Protein 5H1X (pdb70)

B-factor: mean 54.65, std 11.71, range [29.02, 98.21]

Organism: Rattus norvegicus (NCBI:txid10116)

InterPro domains:
  IPR007758 Nucleoporin, NSP1-like, C-terminal [PF05064] (326-432)
  IPR026010 Nucleoporin NSP1/NUP62 [PTHR12084] (1-517)

Solvent-accessible surface area: 10470 Å² total; per-residue (Å²): 184,73,64,84,34,124,56,4,101,91,3,20,115,95,2,86,52,11,86,152,49,1,81,98,1,63,115,18,5,146,94,0,34,107,56,1,71,129,2,56,92,97,57,173,119,150,141,159,135,72,145,65,158,46,7,120,89,10,16,113,83,0,72,40,8,50,160,29,1,94,98,4,63,116,31,11,127,124,0,44,100,57,2,84,124,10,66,60,76,6,103,98,81,52,112,144,137,60,1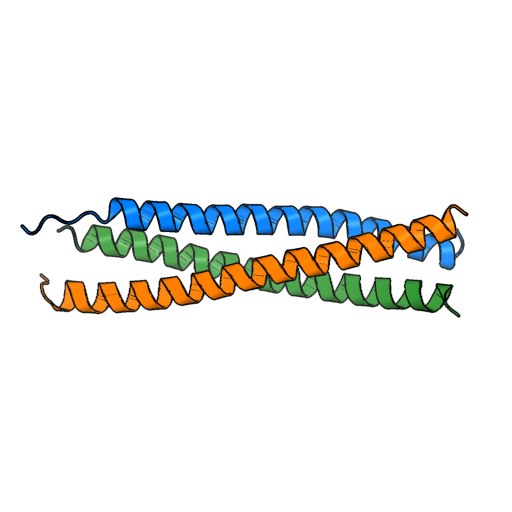83,79,73,136,58,161,38,19,110,77,2,27,113,69,8,67,50,0,86,151,40,0,74,124,4,66,130,55,7,150,101,1,32,104,54,0,68,128,0,68,47,31,8,134,123,64,112,181

GO terms:
  GO:0031965 nuclear membrane (C, IDA)
  GO:0005642 annulate lamellae (C, IDA)
  GO:0042306 regulation of protein import into nucleus (P, IDA)
  GO:0032991 protein-containing complex (C, IDA)
  GO:0007283 spermatogenesis (P, IEP)
  GO:0006606 protein import into nucleus (P, IMP)
  GO:0005515 protein binding (F, IPI)
  GO:0044877 protein-containing complex binding (F, IPI)
  GO:0019894 kinesin binding (F, IPI)
  GO:0005643 nuclear pore (C, IDA)
  GO:0017056 structural constituent of nuclear pore (F, IDA)
  GO:0005635 nuclear envelope (C, EXP)

Sequence (146 aa):
MNAWDRTLIENGEKITSLHREVEKVKLDQKRLDQELDFILSQQKELEDNAWDRTLIENGEKITSLHREVEKVKLDQKRLDQELDFILSQQKELEDLLSPNAWDRTLIENGEKITSLHREVEKVKLDQKRLDQELDFILSQQKELED

Structure (mmCIF, N/CA/C/O backbone):
data_5H1X
#
_entry.id   5H1X
#
_cell.length_a   30.982
_cell.length_b   97.563
_cell.length_c   31.502
_cell.angle_alpha   90.000
_cell.angle_beta   112.850
_cell.angle_gamma   90.000
#
_symmetry.space_group_name_H-M   'P 1 21 1'
#
loop_
_entity.id
_entity.type
_entity.pdbx_description
1 polymer 'Nuclear pore glycoprotein p62'
2 water water
#
loop_
_atom_site.group_PDB
_atom_site.id
_atom_site.type_symbol
_atom_site.label_atom_id
_atom_site.label_alt_id
_atom_site.label_comp_id
_atom_site.label_asym_id
_atom_site.label_entity_id
_atom_site.label_seq_id
_atom_site.pdbx_PDB_ins_code
_atom_site.Cartn_x
_atom_site.Cartn_y
_atom_site.Cartn_z
_atom_site.occupancy
_atom_site.B_iso_or_equiv
_atom_site.auth_seq_id
_atom_site.auth_comp_id
_atom_site.auth_asym_id
_atom_site.auth_atom_id
_atom_site.pdbx_PDB_model_num
ATOM 1 N N . MET A 1 1 ? 8.313 33.606 -7.846 1.00 59.02 -1 MET A N 1
ATOM 2 C CA . MET A 1 1 ? 7.793 32.242 -7.888 1.00 56.80 -1 MET A CA 1
ATOM 3 C C . MET A 1 1 ? 6.716 31.986 -6.827 1.00 55.87 -1 MET A C 1
ATOM 4 O O . MET A 1 1 ? 5.535 32.266 -7.047 1.00 50.70 -1 MET A O 1
ATOM 9 N N . ASN A 1 2 ? 7.133 31.424 -5.692 1.00 57.09 362 ASN A N 1
ATOM 10 C CA . ASN A 1 2 ? 6.246 31.180 -4.554 1.00 55.75 362 ASN A CA 1
ATOM 11 C C . ASN A 1 2 ? 5.620 32.487 -4.066 1.00 54.56 362 ASN A C 1
ATOM 12 O O . ASN A 1 2 ? 6.264 33.530 -4.121 1.00 51.60 362 ASN A O 1
ATOM 17 N N . ALA A 1 3 ? 4.385 32.419 -3.579 1.00 49.16 363 ALA A N 1
ATOM 18 C CA . ALA A 1 3 ? 3.699 33.565 -3.018 1.00 50.01 363 ALA A CA 1
ATOM 19 C C . ALA A 1 3 ? 4.512 34.179 -1.873 1.00 53.75 363 ALA A C 1
ATOM 20 O O . ALA A 1 3 ? 4.593 35.412 -1.746 1.00 45.71 363 ALA A O 1
ATOM 22 N N . TRP A 1 4 ? 5.131 33.328 -1.057 1.00 44.41 364 TRP A N 1
ATOM 23 C CA . TRP A 1 4 ? 6.035 33.819 -0.022 1.00 48.43 364 TRP A CA 1
ATOM 24 C C . TRP A 1 4 ? 7.161 34.694 -0.568 1.00 47.33 364 TRP A C 1
ATOM 25 O O . TRP A 1 4 ? 7.354 35.818 -0.111 1.00 48.91 364 TRP A O 1
ATOM 36 N N . ASP A 1 5 ? 7.916 34.164 -1.523 1.00 47.35 365 ASP A N 1
ATOM 37 C CA . ASP A 1 5 ? 8.997 34.913 -2.158 1.00 49.06 365 ASP A CA 1
ATOM 38 C C . ASP A 1 5 ? 8.502 36.240 -2.700 1.00 49.94 365 ASP A C 1
ATOM 39 O O . ASP A 1 5 ? 9.068 37.292 -2.403 1.00 43.03 365 ASP A O 1
ATOM 44 N N . ARG A 1 6 ? 7.430 36.170 -3.483 1.00 46.38 366 ARG A N 1
ATOM 45 C CA . ARG A 1 6 ? 6.967 37.309 -4.255 1.00 46.49 366 ARG A CA 1
ATOM 46 C C . ARG A 1 6 ? 6.521 38.454 -3.349 1.00 47.42 366 ARG A C 1
ATOM 47 O O . ARG A 1 6 ? 6.738 39.608 -3.678 1.00 43.80 366 ARG A O 1
ATOM 55 N N . THR A 1 7 ? 5.908 38.130 -2.215 1.00 45.44 367 THR A N 1
ATOM 56 C CA . THR A 1 7 ? 5.508 39.143 -1.254 1.00 45.81 367 THR A CA 1
ATOM 57 C C . THR A 1 7 ? 6.728 39.832 -0.647 1.00 47.69 367 THR A C 1
ATOM 58 O O . THR A 1 7 ? 6.756 41.062 -0.517 1.00 45.86 367 THR A O 1
ATOM 62 N N . LEU A 1 8 ? 7.740 39.043 -0.296 1.00 48.37 368 LEU A N 1
ATOM 63 C CA . LEU A 1 8 ? 9.017 39.595 0.161 1.00 45.02 368 LEU A CA 1
ATOM 64 C C . LEU A 1 8 ? 9.579 40.578 -0.838 1.00 44.90 368 LEU A C 1
ATOM 65 O O . LEU A 1 8 ? 9.923 41.707 -0.479 1.00 42.76 368 LEU A O 1
ATOM 70 N N . ILE A 1 9 ? 9.674 40.138 -2.091 1.00 41.37 369 ILE A N 1
ATOM 71 C CA . ILE A 1 9 ? 10.213 40.959 -3.178 1.00 42.39 369 ILE A CA 1
ATOM 72 C C . ILE A 1 9 ? 9.426 42.251 -3.414 1.00 43.63 369 ILE A C 1
ATOM 73 O O . ILE A 1 9 ? 10.009 43.308 -3.664 1.00 44.93 369 ILE A O 1
ATOM 78 N N . GLU A 1 10 ? 8.104 42.156 -3.341 1.00 41.83 370 GLU A N 1
ATOM 79 C CA . GLU A 1 10 ? 7.240 43.280 -3.623 1.00 46.14 370 GLU A CA 1
ATOM 80 C C . GLU A 1 10 ? 7.260 44.299 -2.481 1.00 46.19 370 GLU A C 1
ATOM 81 O O . GLU A 1 10 ? 7.283 45.498 -2.722 1.00 46.80 370 GLU A O 1
ATOM 87 N N . ASN A 1 11 ? 7.253 43.817 -1.242 1.00 46.67 371 ASN A N 1
ATOM 88 C CA . ASN A 1 11 ? 7.551 44.664 -0.101 1.00 40.61 371 ASN A CA 1
ATOM 89 C C . ASN A 1 11 ? 8.901 45.348 -0.277 1.00 42.26 371 ASN A C 1
ATOM 90 O O . ASN A 1 11 ? 9.055 46.510 0.073 1.00 44.52 371 ASN A O 1
ATOM 95 N N . GLY A 1 12 ? 9.868 44.627 -0.837 1.00 39.58 372 GLY A N 1
ATOM 96 C CA . GLY A 1 12 ? 11.150 45.202 -1.182 1.00 38.17 372 GLY A CA 1
ATOM 97 C C . GLY A 1 12 ? 10.993 46.356 -2.156 1.00 40.37 372 GLY A C 1
ATOM 98 O O . GLY A 1 12 ? 11.551 47.421 -1.942 1.00 42.48 372 GLY A O 1
ATOM 99 N N . GLU A 1 13 ? 10.217 46.160 -3.217 1.00 41.36 373 GLU A N 1
ATOM 100 C CA . GLU A 1 13 ? 9.996 47.227 -4.189 1.00 45.28 373 GLU A CA 1
ATOM 101 C C . GLU A 1 13 ? 9.280 48.390 -3.532 1.00 41.42 373 GLU A C 1
ATOM 102 O O . GLU A 1 13 ? 9.638 49.535 -3.760 1.00 41.89 373 GLU A O 1
ATOM 108 N N . LYS A 1 14 ? 8.277 48.091 -2.711 1.00 39.68 374 LYS A N 1
ATOM 109 C CA . LYS A 1 14 ? 7.474 49.135 -2.084 1.00 42.62 374 LYS A CA 1
ATOM 110 C C . LYS A 1 14 ? 8.295 49.983 -1.108 1.00 42.52 374 LYS A C 1
ATOM 111 O O . LYS A 1 14 ? 8.073 51.176 -0.977 1.00 45.26 374 LYS A O 1
ATOM 117 N N . ILE A 1 15 ? 9.257 49.367 -0.433 1.00 42.74 375 ILE A N 1
ATOM 118 C CA . ILE A 1 15 ? 10.089 50.081 0.534 1.00 44.32 375 ILE A CA 1
ATOM 119 C C . ILE A 1 15 ? 11.113 51.029 -0.121 1.00 45.41 375 ILE A C 1
ATOM 120 O O . ILE A 1 15 ? 11.289 52.180 0.315 1.00 43.31 375 ILE A O 1
ATOM 125 N N . THR A 1 16 ? 11.783 50.541 -1.161 1.00 40.18 376 THR A N 1
ATOM 126 C CA . THR A 1 16 ? 12.738 51.351 -1.922 1.00 46.25 376 THR A CA 1
ATOM 127 C C . THR A 1 16 ? 12.093 52.626 -2.466 1.00 46.20 376 THR A C 1
ATOM 128 O O . THR A 1 16 ? 12.660 53.715 -2.378 1.00 48.67 376 THR A O 1
ATOM 132 N N . SER A 1 17 ? 10.902 52.461 -3.030 1.00 42.45 377 SER A N 1
ATOM 133 C CA . SER A 1 17 ? 10.068 53.560 -3.491 1.00 45.37 377 SER A CA 1
ATOM 134 C C . SER A 1 17 ? 9.677 54.557 -2.379 1.00 47.57 377 SER A C 1
ATOM 135 O O . SER A 1 17 ? 9.700 55.775 -2.595 1.00 46.96 377 SER A O 1
ATOM 138 N N . LEU A 1 18 ? 9.308 54.055 -1.203 1.00 46.14 378 LEU A N 1
ATOM 139 C CA . LEU A 1 18 ? 8.973 54.934 -0.080 1.00 45.43 378 LEU A CA 1
ATOM 140 C C . LEU A 1 18 ? 10.218 55.642 0.420 1.00 45.61 378 LEU A C 1
ATOM 141 O O . LEU A 1 18 ? 10.155 56.753 0.915 1.00 42.41 378 LEU A O 1
ATOM 146 N N . HIS A 1 19 ? 11.355 54.972 0.311 1.00 47.70 379 HIS A N 1
ATOM 147 C CA . HIS A 1 19 ? 12.621 55.572 0.693 1.00 45.20 379 HIS A CA 1
ATOM 148 C C . HIS A 1 19 ? 12.896 56.852 -0.087 1.00 46.86 379 HIS A C 1
ATOM 149 O O . HIS A 1 19 ? 13.309 57.852 0.488 1.00 49.43 379 HIS A O 1
ATOM 156 N N . ARG A 1 20 ? 12.670 56.819 -1.397 1.00 45.01 380 ARG A N 1
ATOM 157 C CA . ARG A 1 20 ? 12.941 57.980 -2.231 1.00 48.55 380 ARG A CA 1
ATOM 158 C C . ARG A 1 20 ? 11.970 59.101 -1.874 1.00 47.16 380 ARG A C 1
ATOM 159 O O . ARG A 1 20 ? 12.354 60.273 -1.775 1.00 44.22 380 ARG A O 1
ATOM 167 N N . GLU A 1 21 ? 10.712 58.725 -1.675 1.00 42.84 381 GLU A N 1
ATOM 168 C CA . GLU A 1 21 ? 9.685 59.687 -1.359 1.00 47.15 381 GLU A CA 1
ATOM 169 C C . GLU A 1 21 ? 9.946 60.338 -0.010 1.00 47.26 381 GLU A C 1
ATOM 170 O O . GLU A 1 21 ? 9.696 61.529 0.153 1.00 43.07 381 GLU A O 1
ATOM 176 N N . VAL A 1 22 ? 10.451 59.566 0.950 1.00 41.16 382 VAL A N 1
ATOM 177 C CA . VAL A 1 22 ? 10.804 60.123 2.257 1.00 43.96 382 VAL A CA 1
ATOM 178 C C . VAL A 1 22 ? 12.053 61.012 2.184 1.00 45.00 382 VAL A C 1
ATOM 179 O O . VAL A 1 22 ? 12.161 62.008 2.897 1.00 40.98 382 VAL A O 1
ATOM 183 N N . GLU A 1 23 ? 12.992 60.662 1.318 1.00 45.68 383 GLU A N 1
ATOM 184 C CA . GLU A 1 23 ? 14.144 61.523 1.101 1.00 48.85 383 GLU A CA 1
ATOM 185 C C . GLU A 1 23 ? 13.673 62.854 0.510 1.00 49.42 383 GLU A C 1
ATOM 186 O O . GLU A 1 23 ? 14.192 63.923 0.837 1.00 46.76 383 GLU A O 1
ATOM 192 N N . LYS A 1 24 ? 12.651 62.772 -0.332 1.00 49.79 384 LYS A N 1
ATOM 193 C CA . LYS A 1 24 ? 12.093 63.940 -0.988 1.00 44.62 384 LYS A CA 1
ATOM 194 C C . LYS A 1 24 ? 11.440 64.893 0.015 1.00 48.24 384 LYS A C 1
ATOM 195 O O . LYS A 1 24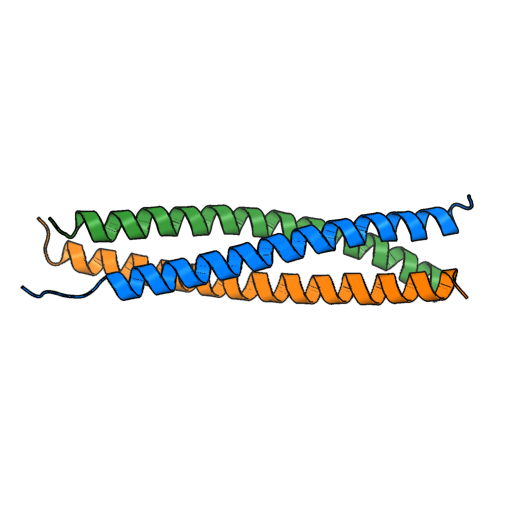 ? 11.708 66.103 -0.022 1.00 46.48 384 LYS A O 1
ATOM 201 N N . VAL A 1 25 ? 10.599 64.384 0.913 1.00 42.79 385 VAL A N 1
ATOM 202 C CA . VAL A 1 25 ? 9.931 65.302 1.839 1.00 45.43 385 VAL A CA 1
ATOM 203 C C . VAL A 1 25 ? 10.835 65.782 2.974 1.00 42.17 385 VAL A C 1
ATOM 204 O O . VAL A 1 25 ? 10.449 66.668 3.716 1.00 42.70 385 VAL A O 1
ATOM 208 N N . LYS A 1 26 ? 12.022 65.199 3.118 1.00 42.73 386 LYS A N 1
ATOM 209 C CA . LYS A 1 26 ? 12.997 65.701 4.086 1.00 43.80 386 LYS A CA 1
ATOM 210 C C . LYS A 1 26 ? 13.713 66.869 3.461 1.00 46.01 386 LYS A C 1
ATOM 211 O O . LYS A 1 26 ? 13.978 67.879 4.123 1.00 46.74 386 LYS A O 1
ATOM 217 N N . LEU A 1 27 ? 14.040 66.718 2.182 1.00 46.00 387 LEU A N 1
ATOM 218 C CA . LEU A 1 27 ? 14.675 67.798 1.433 1.00 48.94 387 LEU A CA 1
ATOM 219 C C . LEU A 1 27 ? 13.772 69.021 1.444 1.00 46.35 387 LEU A C 1
ATOM 220 O O . LEU A 1 27 ? 14.202 70.099 1.803 1.00 47.89 387 LEU A O 1
ATOM 225 N N . ASP A 1 28 ? 12.512 68.832 1.072 1.00 45.88 388 ASP A N 1
ATOM 226 C CA . ASP A 1 28 ? 11.522 69.892 1.131 1.00 46.32 388 ASP A CA 1
ATOM 227 C C . ASP A 1 28 ? 11.379 70.529 2.512 1.00 48.28 388 ASP A C 1
ATOM 228 O O . ASP A 1 28 ? 11.405 71.742 2.617 1.00 45.17 388 ASP A O 1
ATOM 233 N N . GLN A 1 29 ? 11.219 69.739 3.573 1.00 44.78 389 GLN A N 1
ATOM 234 C CA . GLN A 1 29 ? 11.072 70.365 4.887 1.00 45.85 389 GLN A CA 1
ATOM 235 C C . GLN A 1 29 ? 12.281 71.241 5.256 1.00 45.03 389 GLN A C 1
ATOM 236 O O . GLN A 1 29 ? 12.116 72.329 5.798 1.00 48.12 389 GLN A O 1
ATOM 242 N N . LYS A 1 30 ? 13.483 70.768 4.950 1.00 40.26 390 LYS A N 1
ATOM 243 C CA . LYS A 1 30 ? 14.703 71.522 5.178 1.00 41.21 390 LYS A CA 1
ATOM 244 C C . LYS A 1 30 ? 14.714 72.794 4.350 1.00 48.03 390 LYS A C 1
ATOM 245 O O . LYS A 1 30 ? 15.183 73.828 4.803 1.00 42.87 390 LYS A O 1
ATOM 251 N N . ARG A 1 31 ? 14.215 72.695 3.121 1.00 46.33 391 ARG A N 1
ATOM 252 C CA . ARG A 1 31 ? 14.095 73.847 2.241 1.00 44.97 391 ARG A CA 1
ATOM 253 C C . ARG A 1 31 ? 13.133 74.871 2.812 1.00 42.44 391 ARG A C 1
ATOM 254 O O . ARG A 1 31 ? 13.425 76.051 2.818 1.00 40.01 391 ARG A O 1
ATOM 262 N N . LEU A 1 32 ? 11.976 74.410 3.274 1.00 43.96 392 LEU A N 1
ATOM 263 C CA . LEU A 1 32 ? 11.002 75.289 3.898 1.00 48.64 392 LEU A CA 1
ATOM 264 C C . LEU A 1 32 ? 11.602 76.005 5.091 1.00 44.66 392 LEU A C 1
ATOM 265 O O . LEU A 1 32 ? 11.503 77.220 5.190 1.00 45.71 392 LEU A O 1
ATOM 270 N N . ASP A 1 33 ? 12.235 75.254 5.985 1.00 41.45 393 ASP A N 1
ATOM 271 C CA . ASP A 1 33 ? 12.845 75.852 7.170 1.00 42.55 393 ASP A CA 1
ATOM 272 C C . ASP A 1 33 ? 13.859 76.924 6.804 1.00 45.22 393 ASP A C 1
ATOM 273 O O . ASP A 1 33 ? 13.900 77.973 7.454 1.00 46.92 393 ASP A O 1
ATOM 278 N N . GLN A 1 34 ? 14.682 76.692 5.782 1.00 41.74 394 GLN A N 1
ATOM 279 C CA . GLN A 1 34 ? 15.701 77.695 5.491 1.00 46.73 394 GLN A CA 1
ATOM 280 C C . GLN A 1 34 ? 15.155 78.892 4.728 1.00 45.77 394 GLN A C 1
ATOM 281 O O . GLN A 1 34 ? 15.799 79.940 4.695 1.00 45.47 394 GLN A O 1
ATOM 287 N N . GLU A 1 35 ? 13.978 78.743 4.124 1.00 43.97 395 GLU A N 1
ATOM 288 C CA . GLU A 1 35 ? 13.368 79.858 3.420 1.00 44.19 395 GLU A CA 1
ATOM 289 C C . GLU A 1 35 ? 12.781 80.822 4.447 1.00 46.71 395 GLU A C 1
ATOM 290 O O . GLU A 1 35 ? 12.863 82.034 4.282 1.00 44.52 395 GLU A O 1
ATOM 296 N N . LEU A 1 36 ? 12.204 80.277 5.515 1.00 48.25 396 LEU A N 1
ATOM 297 C CA . LEU A 1 36 ? 11.678 81.106 6.598 1.00 48.89 396 LEU A CA 1
ATOM 298 C C . LEU A 1 36 ? 12.824 81.818 7.288 1.00 49.57 396 LEU A C 1
ATOM 299 O O . LEU A 1 36 ? 12.778 83.035 7.441 1.00 46.68 396 LEU A O 1
ATOM 304 N N . ASP A 1 37 ? 13.857 81.071 7.693 1.00 46.68 397 ASP A N 1
ATOM 305 C CA . ASP A 1 37 ? 15.045 81.694 8.296 1.00 49.11 397 ASP A CA 1
ATOM 306 C C . ASP A 1 37 ? 15.539 82.848 7.436 1.00 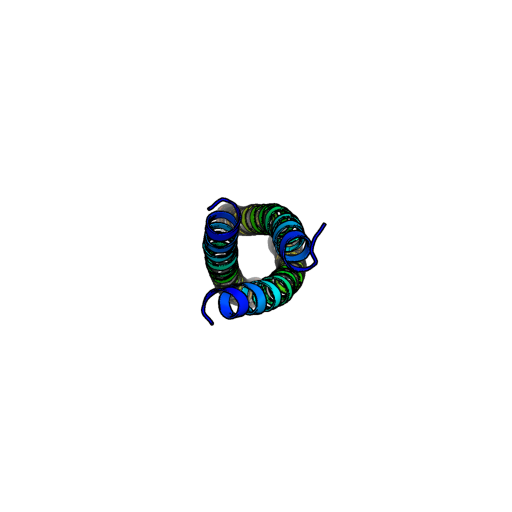48.50 397 ASP A C 1
ATOM 307 O O . ASP A 1 37 ? 16.003 83.862 7.944 1.00 51.05 397 ASP A O 1
ATOM 312 N N . PHE A 1 38 ? 15.426 82.687 6.126 1.00 47.19 398 PHE A N 1
ATOM 313 C CA . PHE A 1 38 ? 15.859 83.716 5.192 1.00 48.36 398 PHE A CA 1
ATOM 314 C C . PHE A 1 38 ? 14.911 84.915 5.153 1.00 48.97 398 PHE A C 1
ATOM 315 O O . PHE A 1 38 ? 15.355 86.065 5.115 1.00 50.97 398 PHE A O 1
ATOM 323 N N . ILE A 1 39 ? 13.609 84.639 5.135 1.00 47.33 399 ILE A N 1
ATOM 324 C CA . ILE A 1 39 ? 12.601 85.685 5.140 1.00 47.77 399 ILE A CA 1
ATOM 325 C C . ILE A 1 39 ? 12.673 86.498 6.433 1.00 52.06 399 ILE A C 1
ATOM 326 O O . ILE A 1 39 ? 12.640 87.734 6.406 1.00 54.13 399 ILE A O 1
ATOM 331 N N . LEU A 1 40 ? 12.802 85.817 7.563 1.00 47.75 400 LEU A N 1
ATOM 332 C CA . LEU A 1 40 ? 12.930 86.534 8.822 1.00 54.79 400 LEU A CA 1
ATOM 333 C C . LEU A 1 40 ? 14.165 87.440 8.843 1.00 55.44 400 LEU A C 1
ATOM 334 O O . LEU A 1 40 ? 14.077 88.586 9.271 1.00 51.48 400 LEU A O 1
ATOM 339 N N . SER A 1 41 ? 15.300 86.918 8.374 1.00 54.25 401 SER A N 1
ATOM 340 C CA . SER A 1 41 ? 16.578 87.634 8.398 1.00 53.12 401 SER A CA 1
ATOM 341 C C . SER A 1 41 ? 16.549 88.850 7.487 1.00 54.52 401 SER A C 1
ATOM 342 O O . SER A 1 41 ? 17.378 89.759 7.600 1.00 52.68 401 SER A O 1
ATOM 345 N N . GLN A 1 42 ? 15.579 88.852 6.584 1.00 55.68 402 GLN A N 1
ATOM 346 C CA . GLN A 1 42 ? 15.458 89.886 5.573 1.00 56.46 402 GLN A CA 1
ATOM 347 C C . GLN A 1 42 ? 14.447 90.950 6.009 1.00 58.85 402 GLN A C 1
ATOM 348 O O . GLN A 1 42 ? 14.385 92.041 5.437 1.00 60.17 402 GLN A O 1
ATOM 354 N N . GLN A 1 43 ? 13.677 90.649 7.050 1.00 57.55 403 GLN A N 1
ATOM 355 C CA . GLN A 1 43 ? 12.650 91.585 7.509 1.00 67.82 403 GLN A CA 1
ATOM 356 C C . GLN A 1 43 ? 13.220 92.962 7.872 1.00 67.10 403 GLN A C 1
ATOM 357 O O . GLN A 1 43 ? 12.631 93.976 7.521 1.00 68.11 403 GLN A O 1
ATOM 363 N N . LYS A 1 44 ? 14.357 92.958 8.570 1.00 66.97 404 LYS A N 1
ATOM 364 C CA . LYS A 1 44 ? 15.172 94.136 8.923 1.00 73.00 404 LYS A CA 1
ATOM 365 C C . LYS A 1 44 ? 14.471 95.499 9.086 1.00 80.93 404 LYS A C 1
ATOM 366 O O . LYS A 1 44 ? 13.965 96.097 8.127 1.00 77.76 404 LYS A O 1
ATOM 372 N N . GLU A 1 45 ? 14.511 95.998 10.317 1.00 77.98 405 GLU A N 1
ATOM 373 C CA . GLU A 1 45 ? 13.855 97.235 10.687 1.00 80.85 405 GLU A CA 1
ATOM 374 C C . GLU A 1 45 ? 14.390 98.455 9.953 1.00 86.73 405 GLU A C 1
ATOM 375 O O . GLU A 1 45 ? 15.430 98.401 9.290 1.00 87.83 405 GLU A O 1
ATOM 381 N N . LEU A 1 46 ? 13.645 99.548 10.087 1.00 82.61 406 LEU A N 1
ATOM 382 C CA . LEU A 1 46 ? 14.077 100.884 9.700 1.00 87.20 406 LEU A CA 1
ATOM 383 C C . LEU A 1 46 ? 13.011 101.825 10.247 1.00 91.98 406 LEU A C 1
ATOM 384 O O . LEU A 1 46 ? 11.991 102.066 9.598 1.00 91.13 406 LEU A O 1
ATOM 389 N N . GLU A 1 47 ? 13.214 102.337 11.457 1.00 91.00 407 GLU A N 1
ATOM 390 C CA . GLU A 1 47 ? 12.098 102.990 12.133 1.00 90.42 407 GLU A CA 1
ATOM 391 C C . GLU A 1 47 ? 12.310 104.412 12.671 1.00 94.01 407 GLU A C 1
ATOM 392 O O . GLU A 1 47 ? 12.516 104.605 13.876 1.00 87.47 407 GLU A O 1
ATOM 398 N N . ASP A 1 48 ? 12.220 105.412 11.790 1.00 93.78 408 ASP A N 1
ATOM 399 C CA . ASP A 1 48 ? 12.091 105.212 10.342 1.00 93.49 408 ASP A CA 1
ATOM 400 C C . ASP A 1 48 ? 13.229 105.914 9.608 1.00 93.90 408 ASP A C 1
ATOM 401 O O . ASP A 1 48 ? 13.162 107.124 9.365 1.00 94.61 408 ASP A O 1
ATOM 406 N N . ASN B 1 2 ? 18.533 31.445 3.949 1.00 43.44 362 ASN B N 1
ATOM 407 C CA . ASN B 1 2 ? 19.189 32.581 4.593 1.00 52.86 362 ASN B CA 1
ATOM 408 C C . ASN B 1 2 ? 18.899 33.921 3.902 1.00 46.20 362 ASN B C 1
ATOM 409 O O . ASN B 1 2 ? 18.745 34.939 4.562 1.00 46.73 362 ASN B O 1
ATOM 414 N N . ALA B 1 3 ? 18.822 33.917 2.579 1.00 47.48 363 ALA B N 1
ATOM 415 C CA . ALA B 1 3 ? 18.519 35.146 1.832 1.00 48.06 363 ALA B CA 1
ATOM 416 C C . ALA B 1 3 ? 17.101 35.622 2.102 1.00 44.69 363 ALA B C 1
ATOM 417 O O . ALA B 1 3 ? 16.853 36.817 2.162 1.00 44.40 363 ALA B O 1
ATOM 419 N N . TRP B 1 4 ? 16.170 34.681 2.248 1.00 42.53 364 TRP B N 1
ATOM 420 C CA . TRP B 1 4 ? 14.791 35.006 2.598 1.00 42.14 364 TRP B CA 1
ATOM 421 C C . TRP B 1 4 ? 14.741 35.666 3.976 1.00 49.57 364 TRP B C 1
ATOM 422 O O . TRP B 1 4 ? 14.227 36.777 4.121 1.00 47.35 364 TRP B O 1
ATOM 433 N N . ASP B 1 5 ? 15.297 34.986 4.980 1.00 47.88 365 ASP B N 1
ATOM 434 C CA . ASP B 1 5 ? 15.349 35.520 6.352 1.00 47.33 365 ASP B CA 1
ATOM 435 C C . ASP B 1 5 ? 15.975 36.893 6.444 1.00 49.78 365 ASP B C 1
ATOM 436 O O . ASP B 1 5 ? 15.548 37.741 7.237 1.00 49.19 365 ASP B O 1
ATOM 441 N N . ARG B 1 6 ? 17.012 37.103 5.649 1.00 46.98 366 ARG B N 1
ATOM 442 C CA . ARG B 1 6 ? 17.792 38.310 5.777 1.00 48.02 366 ARG B CA 1
ATOM 443 C C . ARG B 1 6 ? 17.103 39.460 5.051 1.00 47.69 366 ARG B C 1
ATOM 444 O O . ARG B 1 6 ? 17.208 40.597 5.466 1.00 49.12 366 ARG B O 1
ATOM 452 N N . THR B 1 7 ? 16.366 39.145 3.993 1.00 48.50 367 THR B N 1
ATOM 453 C CA . THR B 1 7 ? 15.551 40.136 3.313 1.00 50.09 367 THR B CA 1
ATOM 454 C C . THR B 1 7 ? 14.356 40.527 4.183 1.00 46.34 367 THR B C 1
ATOM 455 O O . THR B 1 7 ? 13.906 41.678 4.154 1.00 45.76 367 THR B O 1
ATOM 459 N N . LEU B 1 8 ? 13.849 39.576 4.960 1.00 42.71 368 LEU B N 1
ATOM 460 C CA . LEU B 1 8 ? 12.713 39.840 5.846 1.00 44.53 368 LEU B CA 1
ATOM 461 C C . LEU B 1 8 ? 13.143 40.831 6.941 1.00 50.79 368 LEU B C 1
ATOM 462 O O . LEU B 1 8 ? 12.452 41.822 7.242 1.00 45.41 368 LEU B O 1
ATOM 467 N N . ILE B 1 9 ? 14.319 40.579 7.502 1.00 49.49 369 ILE B N 1
ATOM 468 C CA . ILE B 1 9 ? 14.875 41.441 8.530 1.00 46.09 369 ILE B CA 1
ATOM 469 C C . ILE B 1 9 ? 15.215 42.847 8.012 1.00 48.48 369 ILE B C 1
ATOM 470 O O . ILE B 1 9 ? 14.819 43.841 8.613 1.00 44.72 369 ILE B O 1
ATOM 475 N N . GLU B 1 10 ? 15.956 42.928 6.911 1.00 47.16 370 GLU B N 1
ATOM 476 C CA . GLU B 1 10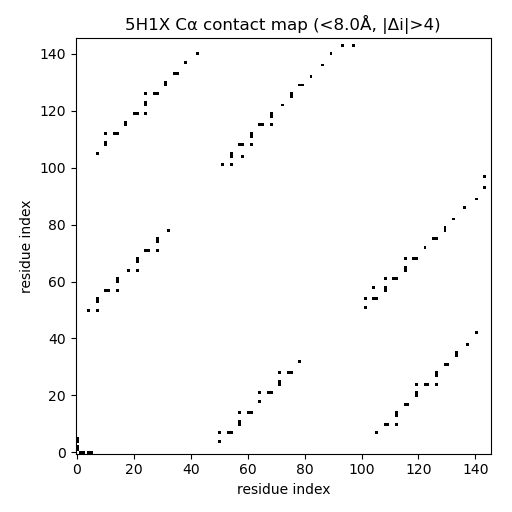 ? 16.353 44.219 6.364 1.00 47.33 370 GLU B CA 1
ATOM 477 C C . GLU B 1 10 ? 15.115 45.036 5.981 1.00 47.98 370 GLU B C 1
ATOM 478 O O . GLU B 1 10 ? 15.042 46.227 6.281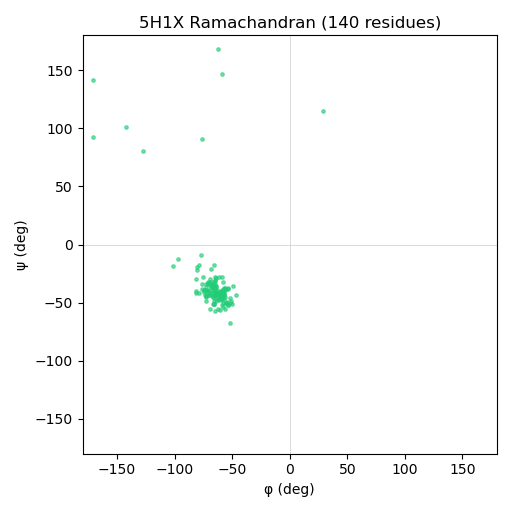 1.00 45.27 370 GLU B O 1
ATOM 484 N N . ASN B 1 11 ? 14.136 44.393 5.343 1.00 44.38 371 ASN B N 1
ATOM 485 C CA . ASN B 1 11 ? 12.841 45.035 5.121 1.00 44.24 371 ASN B CA 1
ATOM 486 C C . ASN B 1 11 ? 12.249 45.642 6.392 1.00 45.47 371 ASN B C 1
ATOM 487 O O . ASN B 1 11 ? 11.862 46.818 6.411 1.00 40.06 371 ASN B O 1
ATOM 492 N N . GLY B 1 12 ? 12.184 44.832 7.447 1.00 45.81 372 GLY B N 1
ATOM 493 C CA . GLY B 1 12 ? 11.668 45.272 8.732 1.00 43.70 372 GLY B CA 1
ATOM 494 C C . GLY B 1 12 ? 12.465 46.402 9.356 1.00 44.16 372 GLY B C 1
ATOM 495 O O . GLY B 1 12 ? 11.887 47.335 9.918 1.00 46.49 372 GLY B O 1
ATOM 496 N N . GLU B 1 13 ? 13.789 46.309 9.272 1.00 41.29 373 GLU B N 1
ATOM 497 C CA . GLU B 1 13 ? 14.677 47.366 9.739 1.00 47.98 373 GLU B CA 1
ATOM 498 C C . GLU B 1 13 ? 14.431 48.684 8.986 1.00 49.73 373 GLU B C 1
ATOM 499 O O . GLU B 1 13 ? 14.347 49.753 9.584 1.00 48.90 373 GLU B O 1
ATOM 505 N N . LYS B 1 14 ? 14.346 48.583 7.663 1.00 48.19 374 LYS B N 1
ATOM 506 C CA . LYS B 1 14 ? 14.214 49.729 6.771 1.00 44.23 374 LYS B CA 1
ATOM 507 C C . LYS B 1 14 ? 12.891 50.468 6.998 1.00 46.31 374 LYS B C 1
ATOM 508 O O . LYS B 1 14 ? 12.897 51.656 7.315 1.00 46.83 374 LYS B O 1
ATOM 514 N N . ILE B 1 15 ? 11.767 49.765 6.872 1.00 43.35 375 ILE B N 1
ATOM 515 C CA . ILE B 1 15 ? 10.441 50.368 7.049 1.00 43.63 375 ILE B CA 1
ATOM 516 C C . ILE B 1 15 ? 10.288 50.997 8.451 1.00 50.35 375 ILE B C 1
ATOM 517 O O . ILE B 1 15 ? 9.614 52.022 8.636 1.00 47.02 375 ILE B O 1
ATOM 522 N N . THR B 1 16 ? 10.948 50.402 9.436 1.00 49.14 376 THR B N 1
ATOM 523 C CA . THR B 1 16 ? 10.924 50.954 10.779 1.00 51.42 376 THR B CA 1
ATOM 524 C C . THR B 1 16 ? 11.698 52.260 10.822 1.00 46.91 376 THR B C 1
ATOM 525 O O . THR B 1 16 ? 11.249 53.224 11.424 1.00 47.64 376 THR B O 1
ATOM 529 N N . SER B 1 17 ? 12.845 52.284 10.151 1.00 50.04 377 SER B N 1
ATOM 530 C CA . SER B 1 17 ? 13.681 53.481 10.050 1.00 50.71 377 SER B CA 1
ATOM 531 C C . SER B 1 17 ? 13.033 54.570 9.211 1.00 50.35 377 SER B C 1
ATOM 532 O O . SER B 1 17 ? 13.384 55.735 9.318 1.00 52.67 377 SER B O 1
ATOM 535 N N . LEU B 1 18 ? 12.083 54.198 8.368 1.00 50.62 378 LEU B N 1
ATOM 536 C CA . LEU B 1 18 ? 11.407 55.201 7.573 1.00 47.91 378 LEU B CA 1
ATOM 537 C C . LEU B 1 18 ? 10.319 55.871 8.407 1.00 49.31 378 LEU B C 1
ATOM 538 O O . LEU B 1 18 ? 10.149 57.086 8.330 1.00 48.61 378 LEU B O 1
ATOM 543 N N . HIS B 1 19 ? 9.602 55.088 9.213 1.00 48.19 379 HIS B N 1
ATOM 544 C CA . HIS B 1 19 ? 8.570 55.639 10.095 1.00 51.78 379 HIS B CA 1
ATOM 545 C C . HIS B 1 19 ? 9.142 56.675 11.039 1.00 52.36 379 HIS B C 1
ATOM 546 O O . HIS B 1 19 ? 8.531 57.716 11.293 1.00 46.38 379 HIS B O 1
ATOM 553 N N . ARG B 1 20 ? 10.315 56.359 11.566 1.00 50.40 380 AR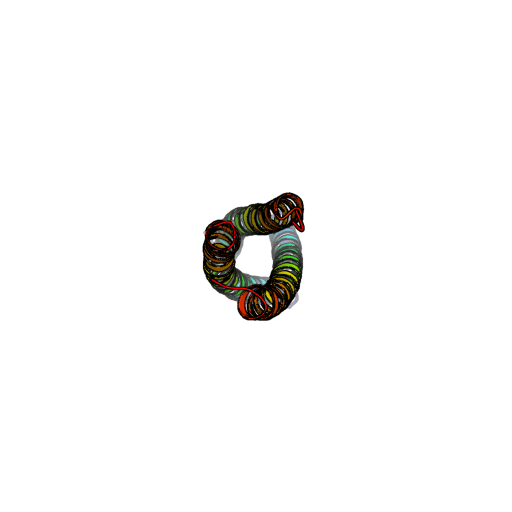G B N 1
ATOM 554 C CA . ARG B 1 20 ? 11.059 57.278 12.385 1.00 49.53 380 ARG B CA 1
ATOM 555 C C . ARG B 1 20 ? 11.394 58.569 11.627 1.00 52.10 380 ARG B C 1
ATOM 556 O O . ARG B 1 20 ? 11.170 59.644 12.168 1.00 50.52 380 ARG B O 1
ATOM 564 N N . GLU B 1 21 ? 11.870 58.487 10.378 1.00 52.21 381 GLU B N 1
ATOM 565 C CA . GLU B 1 21 ? 12.214 59.703 9.625 1.00 50.70 381 GLU B CA 1
ATOM 566 C C . GLU B 1 21 ? 10.960 60.495 9.382 1.00 47.46 381 GLU B C 1
ATOM 567 O O . GLU B 1 21 ? 10.957 61.710 9.533 1.00 50.33 381 GLU B O 1
ATOM 573 N N . VAL B 1 22 ? 9.878 59.810 9.031 1.00 44.75 382 VAL B N 1
ATOM 574 C CA . VAL B 1 22 ? 8.644 60.525 8.738 1.00 47.96 382 VAL B CA 1
ATOM 575 C C . VAL B 1 22 ? 8.136 61.235 9.984 1.00 49.01 382 VAL B C 1
ATOM 576 O O . VAL B 1 22 ? 7.738 62.404 9.921 1.00 46.97 382 VAL B O 1
ATOM 580 N N . GLU B 1 23 ? 8.216 60.550 11.116 1.00 44.89 383 GLU B N 1
ATOM 581 C CA . GLU B 1 23 ? 7.806 61.116 12.393 1.00 45.66 383 GLU B CA 1
ATOM 582 C C . GLU B 1 23 ? 8.579 62.404 12.691 1.00 48.31 383 GLU B C 1
ATOM 583 O O . GLU B 1 23 ? 8.020 63.388 13.149 1.00 43.76 383 GLU B O 1
ATOM 589 N N . LYS B 1 24 ? 9.874 62.377 12.411 1.00 46.09 384 LYS B N 1
ATOM 590 C CA . LYS B 1 24 ? 10.748 63.499 12.660 1.00 48.55 384 LYS B CA 1
ATOM 591 C C . LYS B 1 24 ? 10.381 64.688 11.773 1.00 50.33 384 LYS B C 1
ATOM 592 O O . LYS B 1 24 ? 10.380 65.828 12.233 1.00 52.53 384 LYS B O 1
ATOM 598 N N . VAL B 1 25 ? 10.040 64.411 10.516 1.00 44.91 385 VAL B N 1
ATOM 599 C CA . VAL B 1 25 ? 9.555 65.430 9.593 1.00 46.45 385 VAL B CA 1
ATOM 600 C C . VAL B 1 25 ? 8.217 66.009 10.050 1.00 49.36 385 VAL B C 1
ATOM 601 O O . VAL B 1 25 ? 8.014 67.232 10.027 1.00 51.68 385 VAL B O 1
ATOM 605 N N . LYS B 1 26 ? 7.318 65.137 10.494 1.00 47.67 386 LYS B N 1
ATOM 606 C CA . LYS B 1 26 ? 6.031 65.595 11.015 1.00 52.97 386 LYS B CA 1
ATOM 607 C C . LYS B 1 26 ? 6.184 66.543 12.207 1.00 50.59 386 LYS B C 1
ATOM 608 O O . LYS B 1 26 ? 5.327 67.399 12.444 1.00 45.79 386 LYS B O 1
ATOM 614 N N . LEU B 1 27 ? 7.274 66.386 12.952 1.00 48.94 387 LEU B N 1
ATOM 615 C CA . LEU B 1 27 ? 7.492 67.204 14.137 1.00 53.06 387 LEU B CA 1
ATOM 616 C C . LEU B 1 27 ? 7.994 68.584 13.744 1.00 50.39 387 LEU B C 1
ATOM 617 O O . LEU B 1 27 ? 7.565 69.585 14.307 1.00 54.03 387 LEU B O 1
ATOM 622 N N . ASP B 1 28 ? 8.899 68.625 12.771 1.00 52.67 388 ASP B N 1
ATOM 623 C CA . ASP B 1 28 ? 9.374 69.890 12.213 1.00 52.58 388 ASP B CA 1
ATOM 624 C C . ASP B 1 28 ? 8.230 70.665 11.566 1.00 50.19 388 ASP B C 1
ATOM 625 O O . ASP B 1 28 ? 8.076 71.861 11.809 1.00 52.06 388 ASP B O 1
ATOM 630 N N . GLN B 1 29 ? 7.427 69.982 10.749 1.00 50.28 389 GLN B N 1
ATOM 631 C CA . GLN B 1 29 ? 6.236 70.604 10.163 1.00 52.81 389 GLN B CA 1
ATOM 632 C C . GLN B 1 29 ? 5.369 71.263 11.219 1.00 50.02 389 GLN B C 1
ATOM 633 O O . GLN B 1 29 ? 4.937 72.398 11.059 1.00 45.68 389 GLN B O 1
ATOM 639 N N . LYS B 1 30 ? 5.111 70.515 12.286 1.00 50.88 390 LYS B N 1
ATOM 640 C CA . LYS B 1 30 ? 4.281 70.966 13.384 1.00 51.16 390 LYS B CA 1
ATOM 641 C C . LYS B 1 30 ? 4.878 72.223 14.022 1.00 52.58 390 LYS B C 1
ATOM 642 O O . LYS B 1 30 ? 4.155 73.154 14.365 1.00 46.64 390 LYS B O 1
ATOM 648 N N . ARG B 1 31 ? 6.201 72.245 14.162 1.00 51.81 391 ARG B N 1
ATOM 649 C CA . ARG B 1 31 ? 6.888 73.380 14.773 1.00 49.64 391 ARG B CA 1
ATOM 650 C C . ARG B 1 31 ? 6.895 74.570 13.828 1.00 51.16 391 ARG B C 1
ATOM 651 O O . ARG B 1 31 ? 6.830 75.726 14.253 1.00 50.65 391 ARG B O 1
ATOM 659 N N . LEU B 1 32 ? 6.975 74.271 12.539 1.00 46.95 392 LEU B N 1
ATOM 660 C CA . LEU B 1 32 ? 6.964 75.283 11.510 1.00 48.82 392 LEU B CA 1
ATOM 661 C C . LEU B 1 32 ? 5.589 75.928 11.415 1.00 51.02 392 LEU B C 1
ATOM 662 O O . LEU B 1 32 ? 5.462 77.157 11.291 1.00 45.67 392 LEU B O 1
ATOM 667 N N . ASP B 1 33 ? 4.556 75.095 11.472 1.00 47.70 393 ASP B N 1
ATOM 668 C CA . ASP B 1 33 ? 3.197 75.611 11.436 1.00 49.27 393 ASP B CA 1
ATOM 669 C C . ASP B 1 33 ? 2.960 76.573 12.609 1.00 50.65 393 ASP B C 1
ATOM 670 O O . ASP B 1 33 ? 2.421 77.667 12.421 1.00 45.33 393 ASP B O 1
ATOM 675 N N . GLN B 1 34 ? 3.395 76.158 13.802 1.00 46.73 394 GLN B N 1
ATOM 676 C CA . GLN B 1 34 ? 3.342 76.982 15.014 1.00 51.19 394 GLN B CA 1
ATOM 677 C C . GLN B 1 34 ? 4.069 78.311 14.855 1.00 46.07 394 GLN B C 1
ATOM 678 O O . GLN B 1 34 ? 3.645 79.328 15.388 1.00 48.30 394 GLN B O 1
ATOM 684 N N . GLU B 1 35 ? 5.186 78.279 14.144 1.00 45.39 395 GLU B N 1
ATOM 685 C CA . GLU B 1 35 ? 6.016 79.449 13.963 1.00 42.41 395 GLU B CA 1
ATOM 686 C C . GLU B 1 35 ? 5.343 80.427 13.000 1.00 46.19 395 GLU B C 1
ATOM 687 O O . GLU B 1 35 ? 5.349 81.644 13.215 1.00 43.59 395 GLU B O 1
ATOM 693 N N . LEU B 1 36 ? 4.718 79.896 11.958 1.00 45.00 396 LEU B N 1
ATOM 694 C CA . LEU B 1 36 ? 4.013 80.757 11.031 1.00 47.53 396 LEU B CA 1
ATOM 695 C C . LEU B 1 36 ? 2.785 81.383 11.674 1.00 47.51 396 LEU B C 1
ATOM 696 O O . LEU B 1 36 ? 2.470 82.532 11.384 1.00 50.06 396 LEU B O 1
ATOM 701 N N . ASP B 1 37 ? 2.096 80.645 12.540 1.00 44.56 397 ASP B N 1
ATOM 702 C CA . ASP B 1 37 ? 0.934 81.194 13.241 1.00 48.06 397 ASP B CA 1
ATOM 703 C C . ASP B 1 37 ? 1.338 82.423 14.048 1.00 48.46 397 ASP B C 1
ATOM 704 O O . ASP B 1 37 ? 0.640 83.436 14.045 1.00 41.77 397 ASP B O 1
ATOM 709 N N . PHE B 1 38 ? 2.479 82.302 14.725 1.00 46.62 398 PHE B N 1
ATOM 710 C CA . PHE B 1 38 ? 3.060 83.370 15.525 1.00 47.55 398 PHE B CA 1
ATOM 711 C C . PHE B 1 38 ? 3.456 84.562 14.663 1.00 46.91 398 PHE B C 1
ATOM 712 O O . PHE B 1 38 ? 3.134 85.700 14.985 1.00 47.76 398 PHE B O 1
ATOM 720 N N . ILE B 1 39 ? 4.166 84.292 13.572 1.00 44.49 399 ILE B N 1
ATOM 721 C CA . ILE B 1 39 ? 4.595 85.339 12.653 1.00 44.76 399 ILE B CA 1
ATOM 722 C C . ILE B 1 39 ? 3.395 86.068 12.072 1.00 47.69 399 ILE B C 1
ATOM 723 O O . ILE B 1 39 ? 3.376 87.304 11.960 1.00 46.56 399 ILE B O 1
ATOM 728 N N . LEU B 1 40 ? 2.380 85.289 11.725 1.00 45.77 400 LEU B N 1
ATOM 729 C CA . LEU B 1 40 ? 1.176 85.853 11.149 1.00 48.89 400 LEU B CA 1
ATOM 730 C C . LEU B 1 40 ? 0.481 86.770 12.146 1.00 49.51 400 LEU B C 1
ATOM 731 O O . LEU B 1 40 ? -0.000 87.834 11.771 1.00 46.32 400 LEU B O 1
ATOM 736 N N . SER B 1 41 ? 0.449 86.358 13.413 1.00 46.36 401 SER B N 1
ATOM 737 C CA . SER B 1 41 ? -0.158 87.157 14.475 1.00 48.70 401 SER B CA 1
ATOM 738 C C . SER B 1 41 ? 0.645 88.416 14.722 1.00 48.52 401 SER B C 1
ATOM 739 O O . SER B 1 41 ? 0.100 89.463 15.018 1.00 51.78 401 SER B O 1
ATOM 742 N N . GLN B 1 42 ? 1.957 88.281 14.600 1.00 47.02 402 GLN B N 1
ATOM 743 C CA . GLN B 1 42 ? 2.892 89.351 14.869 1.00 47.69 402 GLN B CA 1
ATOM 744 C C . GLN B 1 42 ? 2.840 90.435 13.800 1.00 51.61 402 GLN B C 1
ATOM 745 O O . GLN B 1 42 ? 2.908 91.615 14.114 1.00 58.13 402 GLN B O 1
ATOM 751 N N . GLN B 1 43 ? 2.701 90.036 12.540 1.00 53.31 403 GLN B N 1
ATOM 752 C CA . GLN B 1 43 ? 2.662 90.998 11.440 1.00 57.43 403 GLN B CA 1
ATOM 753 C C . GLN B 1 43 ? 1.287 91.621 11.289 1.00 59.21 403 GLN B C 1
ATOM 754 O O . GLN B 1 43 ? 1.163 92.666 10.688 1.00 61.97 403 GLN B O 1
ATOM 760 N N . LYS B 1 44 ? 0.259 90.979 11.834 1.00 58.68 404 LYS B N 1
ATOM 761 C CA . LYS B 1 44 ? -1.070 91.580 11.904 1.00 59.12 404 LYS B CA 1
ATOM 762 C C . LYS B 1 44 ? -1.093 92.793 12.842 1.00 63.17 404 LYS B C 1
ATOM 763 O O . LYS B 1 44 ? -1.665 93.827 12.511 1.00 62.97 404 LYS B O 1
ATOM 769 N N . GLU B 1 45 ? -0.473 92.648 14.014 1.00 62.45 405 GLU B N 1
ATOM 770 C CA . GLU B 1 45 ? -0.369 93.729 14.996 1.00 59.95 405 GLU B CA 1
ATOM 771 C C . GLU B 1 45 ? 0.491 94.866 14.494 1.00 58.54 405 GLU B C 1
ATOM 772 O O . GLU B 1 45 ? 0.214 96.023 14.768 1.00 61.88 405 GLU B O 1
ATOM 778 N N . LEU B 1 46 ? 1.541 94.529 13.758 1.00 57.19 406 LEU B N 1
ATOM 779 C CA . LEU B 1 46 ? 2.558 95.507 13.416 1.00 59.68 406 LEU B CA 1
ATOM 780 C C . LEU B 1 46 ? 2.186 96.415 12.229 1.00 64.14 406 LEU B C 1
ATOM 781 O O . LEU B 1 46 ? 2.732 97.507 12.098 1.00 60.78 406 LEU B O 1
ATOM 786 N N . GLU B 1 47 ? 1.264 96.000 11.366 1.00 64.57 407 GLU B N 1
ATOM 787 C CA . GLU B 1 47 ? 0.804 96.944 10.352 1.00 66.13 407 GLU B CA 1
ATOM 788 C C . GLU B 1 47 ? -0.543 97.541 10.727 1.00 66.69 407 GLU B C 1
ATOM 789 O O . GLU B 1 47 ? -0.922 98.581 10.194 1.00 70.38 407 GLU B O 1
ATOM 795 N N . ASP B 1 48 ? -1.268 96.902 11.643 1.00 64.72 408 ASP B N 1
ATOM 796 C CA . ASP B 1 48 ? -2.432 97.567 12.218 1.00 68.15 408 ASP B CA 1
ATOM 797 C C . ASP B 1 48 ? -1.967 98.798 12.986 1.00 67.10 408 ASP B C 1
ATOM 798 O O . ASP B 1 48 ? -2.693 99.782 13.091 1.00 67.31 408 ASP B O 1
ATOM 803 N N . LEU B 1 49 ? -0.742 98.734 13.501 1.00 63.98 409 LEU B N 1
ATOM 804 C CA . LEU B 1 49 ? -0.177 99.810 14.297 1.00 68.51 409 LEU B CA 1
ATOM 805 C C . LEU B 1 49 ? 0.133 101.058 13.440 1.0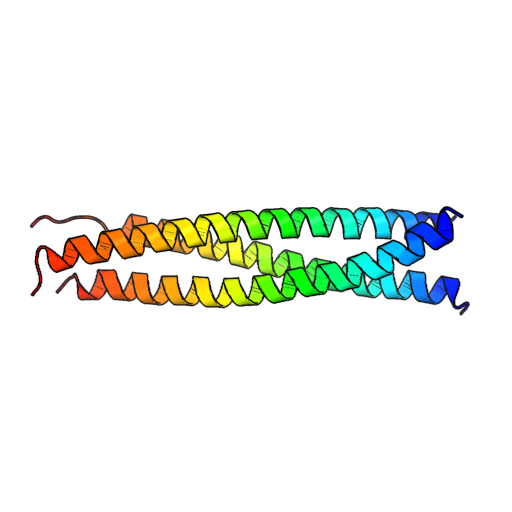0 70.54 409 LEU B C 1
ATOM 806 O O . LEU B 1 49 ? -0.133 102.171 13.893 1.00 68.31 409 LEU B O 1
ATOM 811 N N . LEU B 1 50 ? 0.709 100.882 12.241 1.00 71.81 410 LEU B N 1
ATOM 812 C CA . LEU B 1 50 ? 0.813 101.989 11.268 1.00 78.15 410 LEU B CA 1
ATOM 813 C C . LEU B 1 50 ? 0.613 101.586 9.811 1.00 80.27 410 LEU B C 1
ATOM 814 O O . LEU B 1 50 ? 1.550 101.127 9.176 1.00 83.07 410 LEU B O 1
ATOM 819 N N . SER B 1 51 ? -0.575 101.836 9.270 1.00 82.08 411 SER B N 1
ATOM 820 C CA . SER B 1 51 ? -0.833 101.675 7.847 1.00 81.55 411 SER B CA 1
ATOM 821 C C . SER B 1 51 ? -2.203 102.256 7.531 1.00 82.29 411 SER B C 1
ATOM 822 O O . SER B 1 51 ? -3.133 102.126 8.325 1.00 81.94 411 SER B O 1
ATOM 825 N N . PRO B 1 52 ? -2.326 102.922 6.375 1.00 86.87 412 PRO B N 1
ATOM 826 C CA . PRO B 1 52 ? -1.222 103.341 5.506 1.00 79.06 412 PRO B CA 1
ATOM 827 C C . PRO B 1 52 ? -0.857 104.809 5.731 1.00 76.90 412 PRO B C 1
ATOM 828 O O . PRO B 1 52 ? 0.091 105.294 5.111 1.00 73.89 412 PRO B O 1
ATOM 832 N N . ASN C 1 2 ? 3.847 32.220 13.724 1.00 51.61 362 ASN C N 1
ATOM 833 C CA . ASN C 1 2 ? 5.296 32.141 13.872 1.00 51.68 362 ASN C CA 1
ATOM 834 C C . ASN C 1 2 ? 5.955 33.482 13.564 1.00 51.38 362 ASN C C 1
ATOM 835 O O . ASN C 1 2 ? 5.309 34.379 13.030 1.00 51.88 362 ASN C O 1
ATOM 840 N N . ALA C 1 3 ? 7.242 33.607 13.873 1.00 47.50 363 ALA C N 1
ATOM 841 C CA . ALA C 1 3 ? 7.950 34.878 13.721 1.00 47.10 363 ALA C CA 1
ATOM 842 C C . ALA C 1 3 ? 8.065 35.367 12.269 1.00 48.33 363 ALA C C 1
ATOM 843 O O . ALA C 1 3 ? 8.094 36.575 12.026 1.00 45.43 363 ALA C O 1
ATOM 845 N N . TRP C 1 4 ? 8.142 34.440 11.311 1.00 46.32 364 TRP C N 1
ATOM 846 C CA . TRP C 1 4 ? 8.296 34.820 9.907 1.00 44.37 364 TRP C CA 1
ATOM 847 C C . TRP C 1 4 ? 7.030 35.493 9.345 1.00 51.42 364 TRP C C 1
ATOM 848 O O . TRP C 1 4 ? 7.092 36.629 8.840 1.00 46.48 364 TRP C O 1
ATOM 859 N N . ASP C 1 5 ? 5.885 34.814 9.449 1.00 51.54 365 ASP C N 1
ATOM 860 C CA . ASP C 1 5 ? 4.636 35.364 8.921 1.00 49.25 365 ASP C CA 1
ATOM 861 C C . ASP C 1 5 ? 4.217 36.639 9.668 1.00 51.26 365 ASP C C 1
ATOM 862 O O . ASP C 1 5 ? 3.533 37.502 9.109 1.00 48.64 365 ASP C O 1
ATOM 867 N N . ARG C 1 6 ? 4.615 36.751 10.930 1.00 47.83 366 ARG C N 1
ATOM 868 C CA . ARG C 1 6 ? 4.306 37.930 11.711 1.00 46.82 366 ARG C CA 1
ATOM 869 C C . ARG C 1 6 ? 5.045 39.130 11.131 1.00 51.52 366 ARG C C 1
ATOM 870 O O . ARG C 1 6 ? 4.453 40.171 10.871 1.00 44.80 366 ARG C O 1
ATOM 878 N N . THR C 1 7 ? 6.346 38.970 10.930 1.00 50.71 367 THR C N 1
ATOM 879 C CA . THR C 1 7 ? 7.151 40.003 10.319 1.00 45.78 367 THR C CA 1
ATOM 880 C C . THR C 1 7 ? 6.634 40.338 8.920 1.00 49.48 367 THR C C 1
ATOM 881 O O . THR C 1 7 ? 6.496 41.510 8.566 1.00 45.96 367 THR C O 1
ATOM 885 N N . LEU C 1 8 ? 6.326 39.310 8.132 1.00 46.69 368 LEU C N 1
ATOM 886 C CA . LEU C 1 8 ? 5.886 39.531 6.758 1.00 47.31 368 LEU C CA 1
ATOM 887 C C . LEU C 1 8 ? 4.530 40.238 6.697 1.00 46.43 368 LEU C C 1
ATOM 888 O O . LEU C 1 8 ? 4.290 41.055 5.801 1.00 46.85 368 LEU C O 1
ATOM 893 N N . ILE C 1 9 ? 3.649 39.942 7.647 1.00 40.61 369 ILE C N 1
ATOM 894 C CA . ILE C 1 9 ? 2.363 40.625 7.694 1.00 45.64 369 ILE C CA 1
ATOM 895 C C . ILE C 1 9 ? 2.489 42.097 8.171 1.00 48.90 369 ILE C C 1
ATOM 896 O O . ILE C 1 9 ? 1.890 42.987 7.556 1.00 45.91 369 ILE C O 1
ATOM 901 N N . GLU C 1 10 ? 3.276 42.364 9.218 1.00 44.04 370 GLU C N 1
ATOM 902 C CA . GLU C 1 10 ? 3.331 43.721 9.761 1.00 47.13 370 GLU C CA 1
ATOM 903 C C . GLU C 1 10 ? 4.108 44.625 8.813 1.00 50.53 370 GLU C C 1
ATOM 904 O O . GLU C 1 10 ? 3.751 45.791 8.636 1.00 45.47 370 GLU C O 1
ATOM 910 N N . ASN C 1 11 ? 5.153 44.086 8.186 1.00 47.33 371 ASN C N 1
ATOM 911 C CA . ASN C 1 11 ? 5.835 44.824 7.140 1.00 42.33 371 ASN C CA 1
ATOM 912 C C . ASN C 1 11 ? 4.852 45.325 6.089 1.00 45.86 371 ASN C C 1
ATOM 913 O O . ASN C 1 11 ? 4.894 46.495 5.710 1.00 46.30 371 ASN C O 1
ATOM 918 N N . GLY C 1 12 ? 3.954 44.454 5.644 1.00 43.74 372 GLY C N 1
ATOM 919 C CA . GLY C 1 12 ? 2.913 44.844 4.706 1.00 40.66 372 GLY C CA 1
ATOM 920 C C . GLY C 1 12 ? 2.018 45.960 5.239 1.00 48.40 372 GLY C C 1
ATOM 921 O O . GLY C 1 12 ? 1.633 46.877 4.497 1.00 50.20 372 GLY C O 1
ATOM 922 N N . GLU C 1 13 ? 1.693 45.903 6.526 1.00 41.88 373 GLU C N 1
ATOM 923 C CA . GLU C 1 13 ? 0.791 46.884 7.115 1.00 47.50 373 GLU C CA 1
ATOM 924 C C . GLU C 1 13 ? 1.486 48.249 7.303 1.00 48.82 373 GLU C C 1
ATOM 925 O O . GLU C 1 13 ? 0.886 49.297 7.075 1.00 45.25 373 GLU C O 1
ATOM 931 N N . LYS C 1 14 ? 2.757 48.212 7.697 1.00 44.84 374 LYS C N 1
ATOM 932 C CA . LYS C 1 14 ? 3.567 49.396 7.882 1.00 45.05 374 LYS C CA 1
ATOM 933 C C . LYS C 1 14 ? 3.911 50.102 6.574 1.00 48.66 374 LYS C C 1
ATOM 934 O O . LYS C 1 14 ? 3.998 51.336 6.534 1.00 50.07 374 LYS C O 1
ATOM 940 N N . ILE C 1 15 ? 4.118 49.338 5.507 1.00 47.47 375 ILE C N 1
ATOM 941 C CA . ILE C 1 15 ? 4.313 49.943 4.191 1.00 46.85 375 ILE C CA 1
ATOM 942 C C . ILE C 1 15 ? 3.105 50.805 3.808 1.00 48.21 375 ILE C C 1
ATOM 943 O O . ILE C 1 15 ? 3.259 51.974 3.483 1.00 45.00 375 ILE C O 1
ATOM 948 N N . THR C 1 16 ? 1.912 50.215 3.851 1.00 46.49 376 THR C N 1
ATOM 949 C CA . THR C 1 16 ? 0.672 50.928 3.569 1.00 45.73 376 THR C CA 1
ATOM 950 C C . THR C 1 16 ? 0.524 52.160 4.453 1.00 50.57 376 THR C C 1
ATOM 951 O O . THR C 1 16 ? 0.265 53.267 3.975 1.00 54.54 376 THR C O 1
ATOM 955 N N . SER C 1 17 ? 0.694 51.950 5.749 1.00 47.96 377 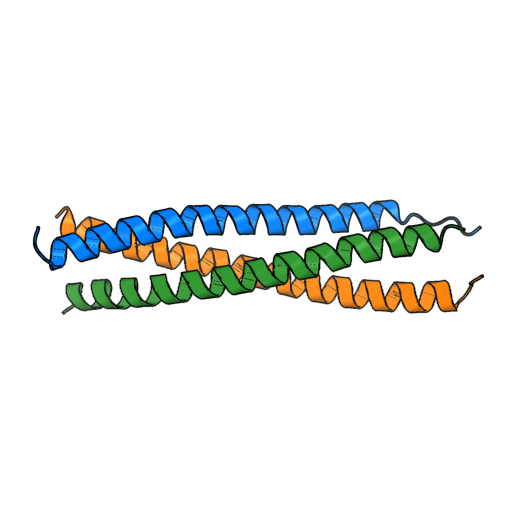SER C N 1
ATOM 956 C CA . SER C 1 17 ? 0.598 53.014 6.726 1.00 49.20 377 SER C CA 1
ATOM 957 C C . SER C 1 17 ? 1.578 54.139 6.415 1.00 49.72 377 SER C C 1
ATOM 958 O O . SER C 1 17 ? 1.210 55.297 6.419 1.00 50.95 377 SER C O 1
ATOM 961 N N . LEU C 1 18 ? 2.824 53.788 6.120 1.00 51.57 378 LEU C N 1
ATOM 962 C CA . LEU C 1 18 ? 3.852 54.789 5.893 1.00 49.52 378 LEU C CA 1
ATOM 963 C C . LEU C 1 18 ? 3.590 55.610 4.636 1.00 52.30 378 LEU C C 1
ATOM 964 O O . LEU C 1 18 ? 3.811 56.831 4.629 1.00 47.28 378 LEU C O 1
ATOM 969 N N . HIS C 1 19 ? 3.118 54.949 3.582 1.00 46.97 379 HIS C N 1
ATOM 970 C CA . HIS C 1 19 ? 2.771 55.663 2.364 1.00 49.65 379 HIS C CA 1
ATOM 971 C C . HIS C 1 19 ? 1.744 56.749 2.661 1.00 51.53 379 HIS C C 1
ATOM 972 O O . HIS C 1 19 ? 1.803 57.844 2.097 1.00 50.32 379 HIS C O 1
ATOM 979 N N . ARG C 1 20 ? 0.805 56.440 3.550 1.00 48.42 380 ARG C N 1
ATOM 980 C CA . ARG C 1 20 ? -0.270 57.370 3.851 1.00 51.85 380 ARG C CA 1
ATOM 981 C C . ARG C 1 20 ? 0.192 58.552 4.719 1.00 54.13 380 ARG C C 1
ATOM 982 O O . ARG C 1 20 ? -0.267 59.674 4.511 1.00 49.89 380 ARG C O 1
ATOM 990 N N . GLU C 1 21 ? 1.072 58.302 5.693 1.00 51.89 381 GLU C N 1
ATOM 991 C CA . GLU C 1 21 ? 1.692 59.388 6.440 1.00 51.73 381 GLU C CA 1
ATOM 992 C C . GLU C 1 21 ? 2.449 60.303 5.477 1.00 51.09 381 GLU C C 1
ATOM 993 O O . GLU C 1 21 ? 2.400 61.530 5.591 1.00 46.90 381 GLU C O 1
ATOM 999 N N . VAL C 1 22 ? 3.123 59.690 4.510 1.00 43.89 382 VAL C N 1
ATOM 1000 C CA . VAL C 1 22 ? 3.926 60.431 3.570 1.00 47.88 382 VAL C CA 1
ATOM 1001 C C . VAL C 1 22 ? 3.065 61.370 2.708 1.00 49.62 382 VAL C C 1
ATOM 1002 O O . VAL C 1 22 ? 3.438 62.517 2.497 1.00 42.58 382 VAL C O 1
ATOM 1006 N N . GLU C 1 23 ? 1.914 60.892 2.237 1.00 48.18 383 GLU C N 1
ATOM 1007 C CA . GLU C 1 23 ? 1.034 61.717 1.413 1.00 49.15 383 GLU C CA 1
ATOM 1008 C C . GLU C 1 23 ? 0.437 62.880 2.205 1.00 51.12 383 GLU C C 1
ATOM 1009 O O . GLU C 1 23 ? 0.281 63.969 1.664 1.00 48.53 383 GLU C O 1
ATOM 1015 N N . LYS C 1 24 ? 0.103 62.651 3.474 1.00 48.32 384 LYS C N 1
ATOM 1016 C CA . LYS C 1 24 ? -0.464 63.710 4.310 1.00 52.70 384 LYS C CA 1
ATOM 1017 C C . LYS C 1 24 ? 0.566 64.806 4.541 1.00 51.31 384 LYS C C 1
ATOM 1018 O O . LYS C 1 24 ? 0.235 65.997 4.614 1.00 52.28 384 LYS C O 1
ATOM 1024 N N . VAL C 1 25 ? 1.823 64.393 4.644 1.00 47.77 385 VAL C N 1
ATOM 1025 C CA . VAL C 1 25 ? 2.899 65.320 4.898 1.00 47.41 385 VAL C CA 1
ATOM 1026 C C . VAL C 1 25 ? 3.178 66.166 3.663 1.00 49.27 385 VAL C C 1
ATOM 1027 O O . VAL C 1 25 ? 3.339 67.380 3.770 1.00 48.69 385 VAL C O 1
ATOM 1031 N N . LYS C 1 26 ? 3.202 65.535 2.496 1.00 44.04 386 LYS C N 1
ATOM 1032 C CA . LYS C 1 26 ? 3.373 66.273 1.252 1.00 47.96 386 LYS C CA 1
ATOM 1033 C C . LYS C 1 26 ? 2.300 67.344 1.098 1.00 50.25 386 LYS C C 1
ATOM 1034 O O . LYS C 1 26 ? 2.584 68.443 0.611 1.00 47.56 386 LYS C O 1
ATOM 1040 N N . LEU C 1 27 ? 1.078 67.022 1.521 1.00 45.97 387 LEU C N 1
ATOM 1041 C CA . LEU C 1 27 ? -0.017 67.980 1.488 1.00 51.23 387 LEU C CA 1
ATOM 1042 C C . LEU C 1 27 ? 0.302 69.212 2.355 1.00 52.05 387 LEU C C 1
ATOM 1043 O O . LEU C 1 27 ? 0.299 70.346 1.874 1.00 50.65 387 LEU C O 1
ATOM 1048 N N . ASP C 1 28 ? 0.591 68.978 3.629 1.00 49.19 388 ASP C N 1
ATOM 1049 C CA . ASP C 1 28 ? 0.962 70.055 4.534 1.00 48.40 388 ASP C CA 1
ATOM 1050 C C . ASP C 1 28 ? 2.230 70.763 4.096 1.00 50.32 388 ASP C C 1
ATOM 1051 O O . ASP C 1 28 ? 2.395 71.947 4.382 1.00 49.66 388 ASP C O 1
ATOM 1056 N N . GLN C 1 29 ? 3.123 70.065 3.400 1.00 47.81 389 GLN C N 1
ATOM 1057 C CA . GLN C 1 29 ? 4.300 70.742 2.860 1.00 50.00 389 GLN C CA 1
ATOM 1058 C C . GLN C 1 29 ? 3.875 71.802 1.858 1.00 51.37 389 GLN C C 1
ATOM 1059 O O . GLN C 1 29 ? 4.440 72.892 1.815 1.00 47.50 389 GLN C O 1
ATOM 1065 N N . LYS C 1 30 ? 2.883 71.464 1.043 1.00 49.09 390 LYS C N 1
ATOM 1066 C CA . LYS C 1 30 ? 2.391 72.386 0.040 1.00 51.25 390 LYS C CA 1
ATOM 1067 C C . LYS C 1 30 ? 1.608 73.557 0.656 1.00 53.23 390 LYS C C 1
ATOM 1068 O O . LYS C 1 30 ? 1.645 74.667 0.131 1.00 54.72 390 LYS C O 1
ATOM 1074 N N . ARG C 1 31 ? 0.912 73.330 1.767 1.00 48.25 391 ARG C N 1
ATOM 1075 C CA . ARG C 1 31 ? 0.189 74.422 2.404 1.00 50.07 391 ARG C CA 1
ATOM 1076 C C . ARG C 1 31 ? 1.151 75.387 3.102 1.00 53.44 391 ARG C C 1
ATOM 1077 O O . ARG C 1 31 ? 1.040 76.605 2.942 1.00 48.63 391 ARG C O 1
ATOM 1085 N N . LEU C 1 32 ? 2.074 74.832 3.888 1.00 50.67 392 LEU C N 1
ATOM 1086 C CA . LEU C 1 32 ? 3.116 75.606 4.566 1.00 49.60 392 LEU C CA 1
ATOM 1087 C C . LEU C 1 32 ? 3.883 76.453 3.559 1.00 53.34 392 LEU C C 1
ATOM 1088 O O . LEU C 1 32 ? 4.261 77.596 3.836 1.00 48.64 392 LEU C O 1
ATOM 1093 N N . ASP C 1 33 ? 4.097 75.874 2.385 1.00 46.40 393 ASP C N 1
ATOM 1094 C CA . ASP C 1 33 ? 4.834 76.524 1.321 1.00 49.55 393 ASP C CA 1
ATOM 1095 C C . ASP C 1 33 ? 4.089 77.740 0.768 1.00 54.50 393 ASP C C 1
ATOM 1096 O O . ASP C 1 33 ? 4.708 78.720 0.334 1.00 49.63 393 ASP C O 1
ATOM 1101 N N . GLN C 1 34 ? 2.762 77.672 0.770 1.00 51.01 394 GLN C N 1
ATOM 1102 C CA . GLN C 1 34 ? 1.985 78.800 0.299 1.00 55.09 394 GLN C CA 1
ATOM 1103 C C . GLN C 1 34 ? 1.969 79.900 1.360 1.00 54.11 394 GLN C C 1
ATOM 1104 O O . GLN C 1 34 ? 1.974 81.070 1.012 1.00 54.55 394 GLN C O 1
ATOM 1110 N N . GLU C 1 35 ? 1.980 79.525 2.639 1.00 50.91 395 GLU C N 1
ATOM 1111 C CA . GLU C 1 35 ? 2.056 80.501 3.727 1.00 54.23 395 GLU C CA 1
ATOM 1112 C C . GLU C 1 35 ? 3.310 81.348 3.610 1.00 55.12 395 GLU C C 1
ATOM 1113 O O . GLU C 1 35 ? 3.269 82.555 3.845 1.00 58.46 395 GLU C O 1
ATOM 1119 N N . LEU C 1 36 ? 4.420 80.712 3.261 1.00 52.01 396 LEU C N 1
ATOM 1120 C CA . LEU C 1 36 ? 5.684 81.412 3.089 1.00 53.16 396 LEU C CA 1
ATOM 1121 C C . LEU C 1 36 ? 5.631 82.456 1.996 1.00 57.42 396 LEU C C 1
ATOM 1122 O O . LEU C 1 36 ? 6.102 83.589 2.189 1.00 52.77 396 LEU C O 1
ATOM 1127 N N . ASP C 1 37 ? 5.086 82.055 0.849 1.00 56.62 397 ASP C N 1
ATOM 1128 C CA . ASP C 1 37 ? 4.878 82.958 -0.278 1.00 57.64 397 ASP C CA 1
ATOM 1129 C C . ASP C 1 37 ? 4.134 84.207 0.199 1.00 56.98 397 ASP C C 1
ATOM 1130 O O . ASP C 1 37 ? 4.563 85.339 -0.035 1.00 59.60 397 ASP C O 1
ATOM 1135 N N . PHE C 1 38 ? 3.034 83.988 0.909 1.00 52.60 398 PHE C N 1
ATOM 1136 C CA . PHE C 1 38 ? 2.172 85.078 1.324 1.00 59.25 398 PHE C CA 1
ATOM 1137 C C . PHE C 1 38 ? 2.738 85.914 2.491 1.00 60.04 398 PHE C C 1
ATOM 1138 O O . PHE C 1 38 ? 2.426 87.095 2.601 1.00 56.64 398 PHE C O 1
ATOM 1146 N N . ILE C 1 39 ? 3.566 85.314 3.345 1.00 55.58 399 ILE C N 1
ATOM 1147 C CA . ILE C 1 39 ? 4.248 86.055 4.408 1.00 57.46 399 ILE C CA 1
ATOM 1148 C C . ILE C 1 39 ? 5.324 86.950 3.810 1.00 61.15 399 ILE C C 1
ATOM 1149 O O . ILE C 1 39 ? 5.527 88.087 4.250 1.00 59.60 399 ILE C O 1
ATOM 1154 N N . LEU C 1 40 ? 6.017 86.406 2.813 1.00 56.18 400 LEU C N 1
ATOM 1155 C CA . LEU C 1 40 ? 6.967 87.147 1.992 1.00 57.30 400 LEU C CA 1
ATOM 1156 C C . LEU C 1 40 ? 6.328 88.426 1.430 1.00 63.01 400 LEU C C 1
ATOM 1157 O O . LEU C 1 40 ? 6.709 89.545 1.782 1.00 59.39 400 LEU C O 1
ATOM 1162 N N . SER C 1 41 ? 5.360 88.222 0.538 1.00 63.28 401 SER C N 1
ATOM 1163 C CA . SER C 1 41 ? 4.535 89.278 -0.027 1.00 63.06 401 SER C CA 1
ATOM 1164 C C . SER C 1 41 ? 4.009 90.246 1.042 1.00 66.16 401 SER C C 1
ATOM 1165 O O . SER C 1 41 ? 4.050 91.462 0.856 1.00 65.03 401 SER C O 1
ATOM 1168 N N . GLN C 1 42 ? 3.551 89.695 2.165 1.00 63.22 402 GLN C N 1
ATOM 1169 C CA . GLN C 1 42 ? 3.029 90.480 3.284 1.00 65.90 402 GLN C CA 1
ATOM 1170 C C . GLN C 1 42 ? 4.000 91.559 3.803 1.00 68.64 402 GLN C C 1
ATOM 1171 O O . GLN C 1 42 ? 3.605 92.721 3.967 1.00 66.92 402 GLN C O 1
ATOM 1177 N N . GLN C 1 43 ? 5.254 91.180 4.063 1.00 64.40 403 GLN C N 1
ATOM 1178 C CA . GLN C 1 43 ? 6.246 92.134 4.550 1.00 68.17 403 GLN C CA 1
ATOM 1179 C C . GLN C 1 43 ? 6.573 93.160 3.478 1.00 73.62 403 GLN C C 1
ATOM 1180 O O . GLN C 1 43 ? 6.819 94.338 3.787 1.00 69.53 403 GLN C O 1
ATOM 1186 N N . LYS C 1 44 ? 6.553 92.716 2.224 1.00 69.27 404 LYS C N 1
ATOM 1187 C CA . LYS C 1 44 ? 6.958 93.575 1.124 1.00 72.41 404 LYS C CA 1
ATOM 1188 C C . LYS C 1 44 ? 5.950 94.701 0.873 1.00 76.51 404 LYS C C 1
ATOM 1189 O O . LYS C 1 44 ? 6.342 95.840 0.595 1.00 80.67 404 LYS C O 1
ATOM 1195 N N . GLU C 1 45 ? 4.658 94.398 0.975 1.00 71.06 405 GLU C N 1
ATOM 1196 C CA . GLU C 1 45 ? 3.654 95.445 0.835 1.00 73.31 405 GLU C CA 1
ATOM 1197 C C . GLU C 1 45 ? 3.677 96.414 2.021 1.00 76.16 405 GLU C C 1
ATOM 1198 O O . GLU C 1 45 ? 3.359 97.589 1.853 1.00 78.90 405 GLU C O 1
ATOM 1204 N N . LEU C 1 46 ? 4.064 95.939 3.207 1.00 74.20 406 LEU C N 1
ATOM 1205 C CA . LEU C 1 46 ? 4.194 96.823 4.368 1.00 72.77 406 LEU C CA 1
ATOM 1206 C C . LEU C 1 46 ? 5.295 97.836 4.122 1.00 76.49 406 LEU C C 1
ATOM 1207 O O . LEU C 1 46 ? 5.253 98.958 4.629 1.00 79.98 406 LEU C O 1
ATOM 1212 N N . GLU C 1 47 ? 6.289 97.430 3.345 1.00 77.65 407 GLU C N 1
ATOM 1213 C CA . GLU C 1 47 ? 7.267 98.372 2.830 1.00 81.80 407 GLU C CA 1
ATOM 1214 C C . GLU C 1 47 ? 6.641 99.158 1.675 1.00 81.93 407 GLU C C 1
ATOM 1215 O O . GLU C 1 47 ? 6.700 98.745 0.509 1.00 78.61 407 GLU C O 1
ATOM 1221 N N . ASP C 1 48 ? 6.025 100.287 2.030 1.00 81.13 408 ASP C N 1
ATOM 1222 C CA . ASP C 1 48 ? 5.285 101.122 1.090 1.00 80.39 408 ASP C CA 1
ATOM 1223 C C . ASP C 1 48 ? 5.338 102.588 1.515 1.00 83.10 408 ASP C C 1
ATOM 1224 O O . ASP C 1 48 ? 5.076 102.918 2.675 1.00 80.44 408 ASP C O 1
#

Radius of gyration: 22.03 Å; Cα contacts (8 Å, |Δi|>4): 70; chains: 3; bounding box: 22×74×23 Å

Foldseek 3Di:
DDPVVVVVVVVVVVVVVVVVVVVVVVVVVVVVVVVVVVVVVPPDDDPD/DVVVVCVVVVVVVVVVVVVVVVVVVVVVVVVVVVVVVVVVVVVVVVVVPDD/DVPVVVVVVVVVVVVVVVVVVVVVVVVVVVVVVVVVVVVVVVVVVVD

Secondary structure (DSSP, 8-state):
--HHHHHHHHHHHHHHHHHHHHHHHHHHHHHHHHHHHHHHHHH-----/-HHHHHHHHHHHHHHHHHHHHHHHHHHHHHHHHHHHHHHHHHHHHHHHS--/-HHHHHHHHHHHHHHHHHHHHHHHHHHHHHHHHHHHHHHHHHHHH--